Protein AF-A0A529R387-F1 (afdb_monomer_lite)

Foldseek 3Di:
DAVCLVVPDQEDEQEAFPPDPVSVVVQQEDDHDRHFYEHEDEQAAPPDDCVPGVSNVRRVPTNTPYYHYDDDQPQCCCCPVRVHGND

pLDDT: mean 95.77, std 2.16, range [86.44, 98.44]

Structure (mmCIF, N/CA/C/O backbone):
data_AF-A0A529R387-F1
#
_entry.id   AF-A0A529R387-F1
#
loop_
_atom_site.group_PDB
_atom_site.id
_atom_site.type_symbol
_atom_s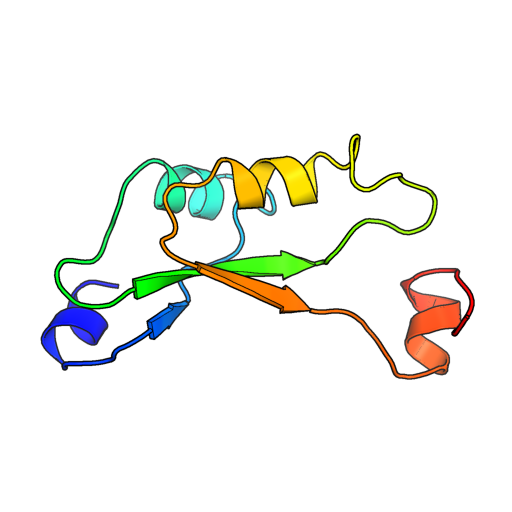ite.label_atom_id
_atom_site.label_alt_id
_atom_site.label_comp_id
_atom_site.label_asym_id
_atom_site.label_entity_id
_atom_site.label_seq_id
_atom_site.pdbx_PDB_ins_code
_atom_site.Cartn_x
_atom_site.Cartn_y
_atom_site.Cartn_z
_atom_site.occupancy
_atom_site.B_iso_or_equiv
_atom_site.auth_seq_id
_atom_site.auth_comp_id
_atom_site.auth_asym_id
_atom_site.auth_atom_id
_atom_site.pdbx_PDB_model_num
ATOM 1 N N . ALA A 1 1 ? -12.660 5.573 6.469 1.00 86.44 1 ALA A N 1
ATOM 2 C CA . ALA A 1 1 ? -12.278 4.630 7.543 1.00 86.44 1 ALA A CA 1
ATOM 3 C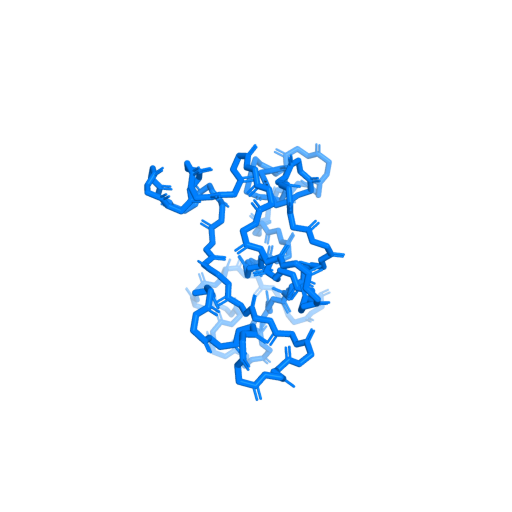 C . ALA A 1 1 ? -13.395 4.429 8.565 1.00 86.44 1 ALA A C 1
ATOM 5 O O . ALA A 1 1 ? -14.075 3.428 8.449 1.00 86.44 1 ALA A O 1
ATOM 6 N N . ARG A 1 2 ? -13.659 5.374 9.484 1.00 92.12 2 ARG A N 1
ATOM 7 C CA . ARG A 1 2 ? -14.594 5.173 10.617 1.00 92.12 2 ARG A CA 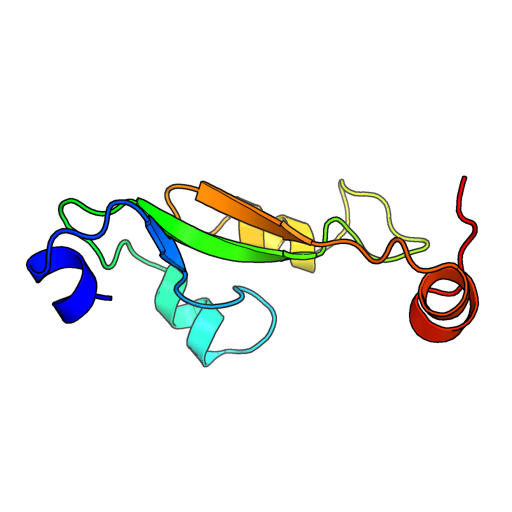1
ATOM 8 C C . ARG A 1 2 ? -15.987 4.624 10.269 1.00 92.12 2 ARG A C 1
ATOM 10 O O . ARG A 1 2 ? -16.462 3.742 10.962 1.00 92.12 2 ARG A O 1
ATOM 17 N N . LEU A 1 3 ? -16.625 5.100 9.196 1.00 96.06 3 LEU A N 1
ATOM 18 C CA . LEU A 1 3 ? -17.941 4.582 8.785 1.00 96.06 3 LEU A CA 1
ATOM 19 C C . LEU A 1 3 ? -17.893 3.113 8.329 1.00 96.06 3 LEU A C 1
ATOM 21 O O . LEU A 1 3 ? -18.794 2.354 8.653 1.00 96.06 3 LEU A O 1
ATOM 25 N N . LEU A 1 4 ? -16.843 2.713 7.604 1.00 96.44 4 LEU A N 1
ATOM 26 C CA . LEU A 1 4 ? -16.659 1.329 7.142 1.00 96.44 4 LEU A CA 1
ATOM 27 C C . LEU A 1 4 ? -16.302 0.391 8.301 1.00 96.44 4 LEU A C 1
ATOM 29 O O . LEU A 1 4 ? -16.755 -0.744 8.346 1.00 96.44 4 LEU A O 1
ATOM 33 N N . ASP A 1 5 ? -15.518 0.893 9.250 1.00 95.75 5 ASP A N 1
ATOM 34 C CA . ASP A 1 5 ? -15.175 0.194 10.488 1.00 95.75 5 ASP A CA 1
ATOM 35 C C . ASP A 1 5 ? -16.423 -0.044 11.354 1.00 95.75 5 ASP A C 1
ATOM 37 O O . ASP A 1 5 ? -16.710 -1.174 11.730 1.00 95.75 5 ASP A O 1
ATOM 41 N N . ALA A 1 6 ? -17.255 0.986 11.550 1.00 96.38 6 ALA A N 1
ATOM 42 C CA . ALA A 1 6 ? -18.533 0.861 12.254 1.00 96.38 6 ALA A CA 1
ATOM 43 C C . ALA A 1 6 ? -19.546 -0.046 11.532 1.00 96.38 6 ALA A C 1
ATOM 45 O O . ALA A 1 6 ? -20.403 -0.644 12.176 1.00 96.38 6 ALA A O 1
ATOM 46 N N . PHE A 1 7 ? -19.457 -0.154 10.202 1.00 97.56 7 PHE A N 1
ATOM 47 C CA . PHE A 1 7 ? -20.264 -1.090 9.418 1.00 97.56 7 PHE A CA 1
ATOM 48 C C . PHE A 1 7 ? -19.839 -2.556 9.623 1.00 97.56 7 PHE A C 1
ATOM 50 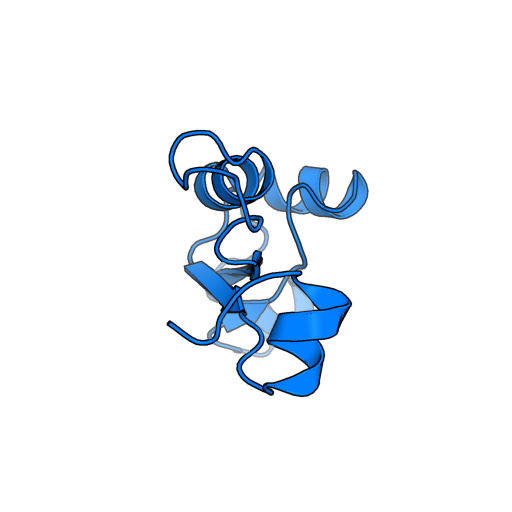O O . PHE A 1 7 ? -20.620 -3.457 9.330 1.00 97.56 7 PHE A O 1
ATOM 57 N N . GLY A 1 8 ? -18.634 -2.803 10.147 1.00 96.69 8 GLY A N 1
ATOM 58 C CA . GLY A 1 8 ? -18.119 -4.146 10.416 1.00 96.69 8 GLY A CA 1
ATOM 59 C C . GLY A 1 8 ? -17.268 -4.735 9.289 1.00 96.69 8 GLY A C 1
ATOM 60 O O . GLY A 1 8 ? -17.217 -5.951 9.146 1.00 96.69 8 GLY A O 1
ATOM 61 N N . ILE A 1 9 ? -16.614 -3.904 8.470 1.00 97.69 9 ILE A N 1
ATOM 62 C CA . ILE A 1 9 ? -15.649 -4.386 7.469 1.00 97.69 9 ILE A CA 1
ATOM 63 C C . ILE A 1 9 ? -14.341 -4.808 8.152 1.00 97.69 9 ILE A C 1
ATOM 65 O O . ILE A 1 9 ? -13.755 -4.024 8.889 1.00 97.69 9 ILE A O 1
ATOM 69 N N . ASP A 1 10 ? -13.822 -5.996 7.833 1.00 97.88 10 ASP A N 1
ATOM 70 C CA . ASP A 1 10 ? -12.584 -6.514 8.439 1.00 97.88 10 ASP A CA 1
ATOM 71 C C . ASP A 1 10 ? -11.314 -5.764 8.003 1.00 97.88 10 ASP A C 1
ATOM 73 O O . ASP A 1 10 ? -10.376 -5.598 8.785 1.00 97.88 10 ASP A O 1
ATOM 77 N N . TYR A 1 11 ? -11.266 -5.317 6.744 1.00 98.06 11 TYR A N 1
ATOM 78 C CA . TYR A 1 11 ? -10.113 -4.655 6.130 1.00 98.06 11 TYR A CA 1
ATOM 79 C C . TYR A 1 11 ? -10.548 -3.386 5.404 1.00 98.06 11 TYR A C 1
ATOM 81 O O . TYR A 1 11 ? -11.348 -3.432 4.471 1.00 98.06 11 TYR A O 1
ATOM 89 N N . VAL A 1 12 ? -9.983 -2.246 5.794 1.00 97.81 12 VAL A N 1
ATOM 90 C CA . VAL A 1 12 ? -10.280 -0.956 5.166 1.00 97.81 12 VAL A CA 1
ATOM 91 C C . VAL A 1 12 ? -9.016 -0.402 4.530 1.00 97.81 12 VAL A C 1
ATOM 93 O O . VAL A 1 12 ? -8.113 0.057 5.230 1.00 97.81 12 VAL A O 1
ATOM 96 N N . GLU A 1 13 ? -8.966 -0.412 3.200 1.00 97.56 13 GLU A N 1
ATOM 97 C CA . GLU A 1 13 ? -7.897 0.241 2.446 1.00 97.56 13 GLU A CA 1
ATOM 98 C C . GLU A 1 13 ? -8.046 1.764 2.517 1.00 97.56 13 GLU A C 1
ATOM 100 O O . GLU A 1 13 ? -9.090 2.329 2.190 1.00 97.56 13 GLU A O 1
ATOM 105 N N . GLY A 1 14 ? -7.011 2.422 3.043 1.00 95.62 14 GLY A N 1
ATOM 106 C CA . GLY A 1 14 ? -7.050 3.839 3.402 1.00 95.62 14 GLY A CA 1
ATOM 107 C C . GLY A 1 14 ? -6.329 4.778 2.438 1.00 95.62 14 GLY A C 1
ATOM 108 O O . GLY A 1 14 ? -6.430 5.987 2.627 1.00 95.62 14 GLY A O 1
ATOM 109 N N . GLY A 1 15 ? -5.590 4.248 1.459 1.00 96.69 15 GLY A N 1
ATOM 110 C CA . GLY A 1 15 ? -4.790 5.027 0.506 1.00 96.69 15 GLY A CA 1
ATOM 111 C C . GLY A 1 15 ? -3.331 4.574 0.420 1.00 96.69 15 GLY A C 1
ATOM 112 O O . GLY A 1 15 ? -2.976 3.505 0.923 1.00 96.69 15 GLY A O 1
ATOM 113 N N . TYR A 1 16 ? -2.492 5.403 -0.210 1.00 97.38 16 TYR A N 1
ATOM 114 C CA . TYR A 1 16 ? -1.092 5.087 -0.508 1.00 97.38 16 TYR A CA 1
ATOM 115 C C . TYR A 1 16 ? -0.122 6.056 0.210 1.00 97.38 16 TYR A C 1
ATOM 117 O O . TYR A 1 16 ? 0.229 7.114 -0.326 1.00 97.38 16 TYR A O 1
ATOM 125 N N . PRO A 1 17 ? 0.390 5.686 1.405 1.00 96.81 17 PRO A N 1
ATOM 126 C CA . PRO A 1 17 ? 1.460 6.415 2.091 1.00 96.81 17 PRO A CA 1
ATOM 127 C C . PRO A 1 17 ? 2.678 6.667 1.196 1.00 96.81 17 PRO A C 1
ATOM 129 O O . PRO A 1 17 ? 3.212 5.746 0.582 1.00 96.81 17 PRO A O 1
ATOM 132 N N . GLY A 1 18 ? 3.150 7.913 1.146 1.00 93.88 18 GLY A N 1
ATOM 133 C CA . GLY A 1 18 ? 4.288 8.313 0.315 1.00 93.88 18 GLY A CA 1
ATOM 134 C C . GLY A 1 18 ? 3.942 8.669 -1.135 1.00 93.88 18 GLY A C 1
ATOM 135 O O . GLY A 1 18 ? 4.787 9.252 -1.810 1.00 93.88 18 GLY A O 1
ATOM 136 N N . ALA A 1 19 ? 2.721 8.399 -1.615 1.00 93.44 19 ALA A N 1
ATOM 137 C CA . ALA A 1 19 ? 2.286 8.843 -2.944 1.00 93.44 19 ALA A CA 1
ATOM 138 C C . ALA A 1 19 ? 1.868 10.320 -2.960 1.00 93.44 19 ALA A C 1
ATOM 140 O O . ALA A 1 19 ? 2.118 11.032 -3.930 1.00 93.44 19 ALA A O 1
ATOM 141 N N . ASN A 1 20 ? 1.233 10.792 -1.883 1.00 95.12 20 ASN A N 1
ATOM 142 C CA . ASN A 1 20 ? 0.852 12.192 -1.713 1.00 95.12 20 ASN A CA 1
ATOM 143 C C . ASN A 1 20 ? 0.861 12.604 -0.220 1.00 95.12 20 ASN A C 1
ATOM 145 O O . ASN A 1 20 ? 0.836 11.737 0.665 1.00 95.12 20 ASN A O 1
ATOM 149 N N . PRO A 1 21 ? 0.910 13.916 0.092 1.00 96.25 21 PRO A N 1
ATOM 150 C CA . PRO A 1 21 ? 0.963 14.395 1.476 1.00 96.25 21 PRO A CA 1
ATOM 151 C C . PRO A 1 21 ? -0.266 14.026 2.315 1.00 96.25 21 PRO A C 1
ATOM 153 O O . PRO A 1 21 ? -0.125 13.732 3.502 1.00 96.25 21 PRO A O 1
ATOM 156 N N . THR A 1 22 ? -1.457 14.012 1.709 1.00 97.19 22 THR A N 1
ATOM 157 C CA . THR A 1 22 ? -2.722 13.711 2.395 1.00 97.19 22 THR A CA 1
ATOM 158 C C . THR A 1 22 ? -2.741 12.280 2.914 1.00 97.19 22 THR A C 1
ATOM 160 O O . THR A 1 22 ? -2.978 12.064 4.104 1.00 97.19 22 THR A O 1
ATOM 163 N N . ASP A 1 23 ? -2.413 11.312 2.062 1.00 96.81 23 ASP A N 1
ATOM 164 C CA . ASP A 1 23 ? -2.352 9.903 2.444 1.00 96.81 23 ASP A CA 1
ATOM 165 C C . ASP A 1 23 ? -1.235 9.683 3.463 1.00 96.81 23 ASP A C 1
ATOM 167 O O . ASP A 1 23 ? -1.430 9.036 4.488 1.00 96.81 23 ASP A O 1
ATOM 171 N N . THR A 1 24 ? -0.076 10.310 3.257 1.00 96.56 24 THR A N 1
ATOM 172 C CA . THR A 1 24 ? 1.035 10.213 4.213 1.00 96.56 24 THR A CA 1
ATOM 173 C C . THR A 1 24 ? 0.609 10.674 5.610 1.00 96.56 24 THR A C 1
ATOM 175 O O . THR A 1 24 ? 0.836 9.964 6.588 1.00 96.56 24 THR A O 1
ATOM 178 N N . ALA A 1 25 ? -0.083 11.813 5.718 1.00 96.81 25 ALA A N 1
ATOM 179 C CA . ALA A 1 25 ? -0.619 12.305 6.987 1.00 96.81 25 ALA A CA 1
ATOM 180 C C . ALA A 1 25 ? -1.754 11.420 7.541 1.00 96.81 25 ALA A C 1
ATOM 182 O O . ALA A 1 25 ? -1.907 11.260 8.760 1.00 96.81 25 ALA A O 1
ATOM 183 N N . PHE A 1 26 ? -2.562 10.814 6.668 1.00 97.12 26 PHE A N 1
ATOM 184 C CA . PHE A 1 26 ? -3.627 9.900 7.071 1.00 97.12 26 PHE A CA 1
ATOM 185 C C . PHE A 1 26 ? -3.067 8.708 7.858 1.00 97.12 26 PHE A C 1
ATOM 187 O O . PHE A 1 26 ? -3.577 8.409 8.943 1.00 97.12 26 PHE A O 1
ATOM 194 N N . PHE A 1 27 ? -1.964 8.129 7.380 1.00 97.62 27 PHE A N 1
ATOM 195 C CA . PHE A 1 27 ? -1.316 6.947 7.951 1.00 97.62 27 PHE A CA 1
ATOM 196 C C . PHE A 1 27 ? -0.273 7.227 9.049 1.00 97.62 27 PHE A C 1
ATOM 198 O O . PHE A 1 27 ? 0.377 6.299 9.527 1.00 97.62 27 PHE A O 1
ATOM 205 N N . GLN A 1 28 ? -0.134 8.468 9.529 1.00 97.00 28 GLN A N 1
ATOM 206 C CA . GLN A 1 28 ? 0.701 8.772 10.707 1.00 97.00 28 GLN A CA 1
ATOM 207 C C . GLN A 1 28 ? 0.126 8.230 12.026 1.00 97.00 28 GLN A C 1
ATOM 209 O O . GLN A 1 28 ? 0.821 8.189 13.040 1.00 97.00 28 GLN A O 1
ATOM 214 N N . LYS A 1 29 ? -1.146 7.820 12.037 1.00 96.06 29 LYS A N 1
ATOM 215 C CA . LYS A 1 29 ? -1.817 7.212 13.191 1.00 96.06 29 LYS A CA 1
ATOM 216 C C . LYS A 1 29 ? -2.882 6.224 12.737 1.00 96.06 29 LYS A C 1
ATOM 218 O O . LYS A 1 29 ? -3.429 6.377 11.647 1.00 96.06 29 LYS A O 1
ATOM 223 N N . LYS A 1 30 ? -3.214 5.263 13.599 1.00 93.25 30 LYS A N 1
ATOM 224 C CA . LYS A 1 30 ? -4.319 4.327 13.366 1.00 93.25 30 LYS A CA 1
ATOM 225 C C . LYS A 1 30 ? -5.649 5.088 13.251 1.00 93.25 30 LYS A C 1
ATOM 227 O O . LYS A 1 30 ? -5.853 6.100 13.929 1.00 93.25 30 LYS A O 1
ATOM 232 N N . ARG A 1 31 ? -6.528 4.645 12.345 1.00 93.69 31 ARG A N 1
ATOM 233 C CA . ARG A 1 31 ? -7.799 5.323 11.992 1.00 93.69 31 ARG A CA 1
ATOM 234 C C . ARG A 1 31 ? -9.041 4.441 12.140 1.00 93.69 31 ARG A C 1
ATOM 236 O O . ARG A 1 31 ? -10.141 4.923 11.862 1.00 93.69 31 ARG A O 1
ATOM 243 N N . THR A 1 32 ? -8.839 3.194 12.535 1.00 96.06 32 THR A N 1
ATOM 244 C CA . THR A 1 32 ? -9.851 2.162 12.757 1.00 96.06 32 THR A CA 1
ATOM 245 C C . THR A 1 32 ? -9.672 1.588 14.160 1.00 96.06 32 THR A C 1
ATOM 247 O O . THR A 1 32 ? -8.564 1.591 14.703 1.00 96.06 32 THR A O 1
ATOM 250 N N . GLU A 1 33 ? -10.765 1.135 14.752 1.00 95.00 33 GLU A N 1
ATOM 251 C CA . GLU A 1 33 ? -10.816 0.487 16.056 1.00 95.00 33 GLU A CA 1
ATOM 252 C C . GLU A 1 33 ? -10.797 -1.033 15.890 1.00 95.00 33 GLU A C 1
ATOM 254 O O . GLU A 1 33 ? -9.913 -1.686 16.448 1.00 95.00 33 GLU A O 1
ATOM 259 N N . SER A 1 34 ? -11.711 -1.579 15.075 1.00 96.12 34 SER A N 1
ATOM 260 C CA . SER A 1 34 ? -11.867 -3.028 14.879 1.00 96.12 34 SER A CA 1
ATOM 261 C C . SER A 1 34 ? -11.250 -3.501 13.565 1.00 96.12 34 SER A C 1
ATOM 263 O O . SER A 1 34 ? -10.475 -4.457 13.547 1.00 96.12 34 SER A O 1
ATOM 265 N N . ALA A 1 35 ? -11.546 -2.803 12.469 1.00 98.00 35 ALA A N 1
ATOM 266 C CA . ALA A 1 35 ? -11.015 -3.116 11.152 1.00 98.00 35 ALA A CA 1
ATOM 267 C C . ALA A 1 35 ? -9.488 -2.972 11.107 1.00 98.00 35 ALA A C 1
ATOM 269 O O . ALA A 1 35 ? -8.909 -2.046 11.688 1.00 98.00 35 ALA A O 1
ATOM 270 N N . LYS A 1 36 ? -8.825 -3.820 10.322 1.00 98.06 36 LYS A N 1
ATOM 271 C CA . LYS A 1 36 ? -7.424 -3.614 9.951 1.00 98.06 36 LYS A CA 1
ATOM 272 C C . LYS A 1 36 ? -7.337 -2.473 8.948 1.00 98.06 36 LYS A C 1
ATOM 274 O O . LYS A 1 36 ? -7.924 -2.536 7.865 1.00 98.06 36 LYS A O 1
ATOM 279 N N . LEU A 1 37 ? -6.589 -1.431 9.294 1.00 98.19 37 LEU A N 1
ATOM 280 C CA . LEU A 1 37 ? -6.279 -0.361 8.357 1.00 98.19 37 LEU A CA 1
ATOM 281 C C . LEU A 1 37 ? -5.217 -0.856 7.372 1.00 98.19 37 LEU A C 1
ATOM 283 O O . LEU A 1 37 ? -4.125 -1.244 7.787 1.00 98.19 37 LEU A O 1
ATOM 287 N N . VAL A 1 38 ? -5.518 -0.808 6.076 1.00 98.44 38 VAL A N 1
ATOM 288 C CA . VAL A 1 38 ? -4.633 -1.312 5.019 1.00 98.44 38 VAL A CA 1
ATOM 289 C C . VAL A 1 38 ? -4.027 -0.155 4.235 1.00 98.44 38 VAL A C 1
ATOM 291 O O . VAL A 1 38 ? -4.754 0.714 3.749 1.00 98.44 38 VAL A O 1
ATOM 294 N N . ALA A 1 39 ? -2.701 -0.139 4.113 1.00 98.38 39 ALA A N 1
ATOM 295 C CA . ALA A 1 39 ? -2.001 0.717 3.159 1.00 98.38 39 ALA A CA 1
ATOM 296 C C . ALA A 1 39 ? -1.910 0.017 1.798 1.00 98.38 39 ALA A C 1
ATOM 298 O O . ALA A 1 39 ? -1.629 -1.176 1.732 1.00 98.38 39 ALA A O 1
ATOM 299 N N . PHE A 1 40 ? -2.110 0.759 0.718 1.00 97.81 40 PHE A N 1
ATOM 300 C CA . PHE A 1 40 ? -1.944 0.280 -0.651 1.00 97.81 40 PHE A CA 1
ATOM 301 C C . PHE A 1 40 ? -0.613 0.757 -1.220 1.00 97.81 40 PHE A C 1
ATOM 303 O O . PHE A 1 40 ? -0.231 1.900 -0.981 1.00 97.81 40 PHE A O 1
ATOM 310 N N . GLY A 1 41 ? 0.072 -0.060 -2.019 1.00 97.12 41 GLY A N 1
ATOM 311 C CA . GLY A 1 41 ? 1.219 0.434 -2.776 1.00 97.12 41 GLY A CA 1
ATOM 312 C C . GLY A 1 41 ? 1.891 -0.589 -3.683 1.00 97.12 41 GLY A C 1
ATOM 313 O O . GLY A 1 41 ? 1.497 -1.748 -3.760 1.00 97.12 41 GLY A O 1
ATOM 314 N N . MET A 1 42 ? 2.920 -0.150 -4.408 1.00 95.50 42 MET A N 1
ATOM 315 C CA . MET A 1 42 ? 3.717 -1.032 -5.271 1.00 95.50 42 MET A CA 1
ATOM 316 C C . MET A 1 42 ? 4.852 -1.717 -4.504 1.00 95.50 42 MET A C 1
ATOM 318 O O . MET A 1 42 ? 5.327 -1.201 -3.496 1.00 95.50 42 MET A O 1
ATOM 322 N N . THR A 1 43 ? 5.309 -2.865 -5.010 1.00 92.75 43 THR A N 1
ATOM 323 C CA . THR A 1 43 ? 6.373 -3.677 -4.391 1.00 92.75 43 THR A CA 1
ATOM 324 C C . THR A 1 43 ? 7.704 -2.929 -4.269 1.00 92.75 43 THR A C 1
ATOM 326 O O . THR A 1 43 ? 8.218 -2.755 -3.171 1.00 92.75 43 THR A O 1
ATOM 329 N N . LYS A 1 44 ? 8.273 -2.485 -5.392 1.00 93.31 44 LYS A N 1
ATOM 330 C CA . LYS A 1 44 ? 9.455 -1.612 -5.484 1.00 93.31 44 LYS A CA 1
ATOM 331 C C . LYS A 1 44 ? 9.549 -1.023 -6.888 1.00 93.31 44 LYS A C 1
ATOM 333 O O . LYS A 1 44 ? 8.987 -1.576 -7.834 1.00 93.31 44 LYS A O 1
ATOM 338 N N . ARG A 1 45 ? 10.310 0.053 -7.064 1.00 92.12 45 ARG A N 1
ATOM 339 C CA . ARG A 1 45 ? 10.635 0.584 -8.391 1.00 92.12 45 ARG A CA 1
ATOM 340 C C . ARG A 1 45 ? 11.562 -0.374 -9.144 1.00 92.12 45 ARG A C 1
ATOM 342 O O . ARG A 1 45 ? 12.433 -1.040 -8.567 1.00 92.12 45 ARG A O 1
ATOM 349 N N . ALA A 1 46 ? 11.373 -0.454 -10.458 1.00 92.06 46 ALA A N 1
ATOM 350 C CA . ALA A 1 46 ? 12.326 -1.119 -11.338 1.00 92.06 46 ALA A CA 1
ATOM 351 C C . ALA A 1 46 ? 13.693 -0.418 -11.229 1.00 92.06 46 ALA A C 1
ATOM 353 O O . ALA A 1 46 ? 13.757 0.799 -11.073 1.00 92.06 46 ALA A O 1
ATOM 354 N N . GLY A 1 47 ? 14.783 -1.190 -11.224 1.00 90.94 47 GLY A N 1
ATOM 355 C CA . GLY A 1 47 ? 16.145 -0.659 -11.053 1.00 90.94 47 GLY A CA 1
ATOM 356 C C . GLY A 1 47 ? 16.528 -0.210 -9.632 1.00 90.94 47 GLY A C 1
ATOM 357 O O . GLY A 1 47 ? 17.680 0.145 -9.408 1.00 90.94 47 GLY A O 1
ATOM 358 N N . VAL A 1 48 ? 15.611 -0.258 -8.660 1.00 94.69 48 VAL A N 1
ATOM 359 C CA . VAL A 1 48 ? 15.856 0.124 -7.255 1.00 94.69 48 VAL A CA 1
ATOM 360 C C . VAL A 1 48 ? 15.813 -1.126 -6.368 1.00 94.69 48 VAL A C 1
ATOM 362 O O . VAL A 1 48 ? 15.031 -2.046 -6.642 1.00 94.69 48 VAL A O 1
ATOM 365 N N . SER A 1 49 ? 16.662 -1.220 -5.338 1.00 94.75 49 SER A N 1
ATOM 366 C CA . SER A 1 49 ? 16.620 -2.348 -4.399 1.00 94.75 49 SER A CA 1
ATOM 367 C C . SER A 1 49 ? 15.495 -2.139 -3.388 1.00 94.75 49 SER A C 1
ATOM 369 O O . SER A 1 49 ? 15.171 -1.017 -3.017 1.00 94.75 49 SER A O 1
ATOM 371 N N . ALA A 1 50 ? 14.886 -3.220 -2.899 1.00 94.56 50 ALA A N 1
ATOM 372 C CA . ALA A 1 50 ? 13.825 -3.094 -1.893 1.00 94.56 50 ALA A CA 1
ATOM 373 C C . ALA A 1 50 ? 14.312 -2.329 -0.643 1.00 94.56 50 ALA A C 1
ATOM 375 O O . ALA A 1 50 ? 13.591 -1.509 -0.088 1.00 94.56 50 ALA A O 1
ATOM 376 N N . SER A 1 51 ? 15.572 -2.537 -0.248 1.00 95.19 51 SER A N 1
ATOM 377 C CA . SER A 1 51 ? 16.194 -1.881 0.907 1.00 95.19 51 SER A CA 1
ATOM 378 C C . SER A 1 51 ? 16.373 -0.366 0.775 1.00 95.19 51 SER A C 1
ATOM 380 O O . SER A 1 51 ? 16.508 0.299 1.798 1.00 95.19 51 SER A O 1
ATOM 382 N N . ASN A 1 52 ? 16.403 0.183 -0.444 1.00 95.06 52 ASN A N 1
ATOM 383 C CA . ASN A 1 52 ? 16.606 1.613 -0.678 1.00 95.06 52 ASN A CA 1
ATOM 384 C C . ASN A 1 52 ? 15.439 2.282 -1.417 1.00 95.06 52 ASN A C 1
ATOM 386 O O . ASN A 1 52 ? 15.553 3.449 -1.790 1.00 95.06 52 ASN A O 1
ATOM 390 N N . ASP A 1 53 ? 14.314 1.585 -1.603 1.00 96.75 53 ASP A N 1
ATOM 391 C CA . ASP A 1 53 ? 13.132 2.173 -2.222 1.00 96.75 53 ASP A CA 1
ATOM 392 C C . ASP A 1 53 ? 12.357 3.036 -1.204 1.00 96.75 53 ASP A C 1
ATOM 394 O O . ASP A 1 53 ? 11.771 2.500 -0.257 1.00 96.75 53 ASP A O 1
ATOM 398 N N . PRO A 1 54 ? 12.281 4.369 -1.391 1.00 94.31 54 PRO A N 1
ATOM 399 C CA . PRO A 1 54 ? 11.605 5.247 -0.438 1.00 94.31 54 PRO A CA 1
ATOM 400 C C . PRO A 1 54 ? 10.083 5.048 -0.397 1.00 94.31 54 PRO A C 1
ATOM 402 O O . PRO A 1 54 ? 9.455 5.336 0.618 1.00 94.31 54 PRO A O 1
ATOM 405 N N . GLY A 1 55 ? 9.478 4.553 -1.481 1.00 94.44 55 GLY A N 1
ATOM 406 C CA . GLY A 1 55 ? 8.047 4.254 -1.532 1.00 94.44 55 GLY A CA 1
ATOM 407 C C . GLY A 1 55 ? 7.716 3.002 -0.726 1.00 94.44 55 GLY A C 1
ATOM 408 O O . GLY A 1 55 ? 6.766 3.009 0.053 1.00 94.44 55 GLY A O 1
ATOM 409 N N . LEU A 1 56 ? 8.544 1.960 -0.846 1.00 96.44 56 LEU A N 1
ATOM 410 C CA . LEU A 1 56 ? 8.423 0.770 -0.005 1.00 96.44 56 LEU A CA 1
ATOM 411 C C . LEU A 1 56 ? 8.676 1.107 1.472 1.00 96.44 56 LEU A C 1
ATOM 413 O O . LEU A 1 56 ? 7.908 0.692 2.339 1.00 96.44 56 LEU A O 1
ATOM 417 N N . ALA A 1 57 ? 9.707 1.907 1.760 1.00 96.38 57 ALA A N 1
ATOM 418 C CA . ALA A 1 57 ? 10.001 2.354 3.119 1.00 96.38 57 ALA A CA 1
ATOM 419 C C . ALA A 1 57 ? 8.822 3.120 3.745 1.00 96.38 57 ALA A C 1
ATOM 421 O O . ALA A 1 57 ? 8.470 2.855 4.894 1.00 96.38 57 ALA A O 1
ATOM 422 N N . ALA A 1 58 ? 8.169 4.010 2.988 1.00 96.69 58 ALA A N 1
ATOM 423 C CA . ALA A 1 58 ? 7.001 4.757 3.458 1.00 96.69 58 ALA A CA 1
ATOM 424 C C . ALA A 1 58 ? 5.824 3.844 3.840 1.00 96.69 58 ALA A C 1
ATOM 426 O O . ALA A 1 58 ? 5.156 4.098 4.842 1.00 96.69 58 ALA A O 1
ATOM 427 N N . LEU A 1 59 ? 5.591 2.764 3.085 1.00 97.44 59 LEU A N 1
ATOM 428 C CA . LEU A 1 59 ? 4.556 1.774 3.398 1.00 97.44 59 LEU A CA 1
ATOM 429 C C . LEU A 1 59 ? 4.871 1.028 4.697 1.00 97.44 59 LEU A C 1
ATOM 431 O O . LEU A 1 59 ? 4.027 0.968 5.591 1.00 97.44 59 LEU A O 1
ATOM 435 N N . VAL A 1 60 ? 6.100 0.520 4.824 1.00 96.00 60 VAL A N 1
ATOM 436 C CA . VAL A 1 60 ? 6.559 -0.238 6.002 1.00 96.00 60 VAL A CA 1
ATOM 437 C C . VAL A 1 60 ? 6.554 0.618 7.272 1.00 96.00 60 VAL A C 1
ATOM 439 O O . VAL A 1 60 ? 6.264 0.116 8.354 1.00 96.00 60 VAL A O 1
ATOM 442 N N . GLN A 1 61 ? 6.855 1.912 7.159 1.00 96.38 61 GLN A N 1
ATOM 443 C CA . GLN A 1 61 ? 6.880 2.844 8.294 1.00 96.38 61 GLN A CA 1
ATOM 444 C C . GLN A 1 61 ? 5.495 3.391 8.674 1.00 96.38 61 GLN A C 1
ATOM 446 O O . GLN A 1 61 ? 5.351 4.055 9.705 1.00 96.38 61 GLN A O 1
ATOM 451 N N . SER A 1 62 ? 4.476 3.146 7.850 1.00 97.62 62 SER A N 1
ATOM 452 C CA . SER A 1 62 ? 3.124 3.648 8.072 1.00 97.62 62 SER A CA 1
ATOM 453 C C . SER A 1 62 ? 2.445 2.970 9.274 1.00 97.62 62 SER A C 1
ATOM 455 O O . SER A 1 62 ? 2.812 1.873 9.688 1.00 97.62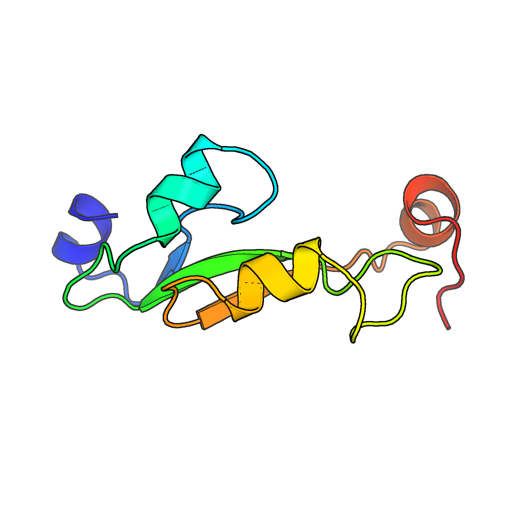 62 SER A O 1
ATOM 457 N N . LYS A 1 63 ? 1.425 3.610 9.864 1.00 97.69 63 LYS A N 1
ATOM 458 C CA . LYS A 1 63 ? 0.632 3.029 10.969 1.00 97.69 63 LYS A CA 1
ATOM 459 C C . LYS A 1 63 ? -0.511 2.122 10.488 1.00 97.69 63 LYS A C 1
ATOM 461 O O . LYS A 1 63 ? -1.540 2.042 11.158 1.00 97.69 63 LYS A O 1
ATOM 466 N N . SER A 1 64 ? -0.366 1.485 9.326 1.00 97.75 64 SER A N 1
ATOM 467 C CA . SER A 1 64 ? -1.293 0.451 8.853 1.00 97.75 64 SER A CA 1
ATOM 468 C C . SER A 1 64 ? -1.097 -0.865 9.608 1.00 97.75 64 SER A C 1
ATOM 470 O O . SER A 1 64 ? 0.024 -1.198 9.985 1.00 97.75 64 SER A O 1
ATOM 472 N N . ASP A 1 65 ? -2.161 -1.651 9.754 1.00 97.88 65 ASP A N 1
ATOM 473 C CA . ASP A 1 65 ? -2.096 -3.014 10.295 1.00 97.88 65 ASP A CA 1
ATOM 474 C C . ASP A 1 65 ? -1.700 -4.048 9.216 1.00 97.88 65 ASP A C 1
ATOM 476 O O . ASP A 1 65 ? -1.222 -5.134 9.540 1.00 97.88 65 ASP A O 1
ATOM 480 N N . ALA A 1 66 ? -1.911 -3.732 7.932 1.00 97.62 66 ALA A N 1
ATOM 481 C CA . ALA A 1 66 ? -1.530 -4.565 6.789 1.00 97.62 66 ALA A CA 1
ATOM 482 C C . ALA A 1 66 ? -1.184 -3.714 5.554 1.00 97.62 66 ALA A C 1
ATOM 484 O O . ALA A 1 66 ? -1.588 -2.555 5.458 1.00 97.62 66 ALA A O 1
ATOM 485 N N . ILE A 1 67 ? -0.469 -4.304 4.590 1.00 98.25 67 ILE A N 1
ATOM 486 C CA . ILE A 1 67 ? -0.118 -3.656 3.318 1.00 98.25 67 ILE A CA 1
ATOM 487 C C . ILE A 1 67 ? -0.619 -4.519 2.154 1.00 98.25 67 ILE A C 1
ATOM 489 O O . ILE A 1 67 ? -0.298 -5.705 2.074 1.00 98.25 67 ILE A O 1
ATOM 493 N N . CYS A 1 68 ? -1.392 -3.917 1.252 1.00 98.00 68 CYS A N 1
ATOM 494 C CA . CYS A 1 68 ? -1.804 -4.489 -0.024 1.00 98.00 68 CYS A CA 1
ATOM 495 C C . CYS A 1 68 ? -0.792 -4.078 -1.099 1.00 98.00 68 CYS A C 1
ATOM 497 O O . CYS A 1 68 ? -0.757 -2.922 -1.529 1.00 98.00 68 CYS A O 1
ATOM 499 N N . PHE A 1 69 ? 0.057 -5.021 -1.510 1.00 97.06 69 PHE A N 1
ATOM 500 C CA . PHE A 1 69 ? 1.018 -4.790 -2.581 1.00 97.06 69 PHE A CA 1
ATOM 501 C C . PHE A 1 69 ? 0.441 -5.135 -3.947 1.00 97.06 69 PHE A C 1
ATOM 503 O O . PHE A 1 69 ? -0.152 -6.197 -4.133 1.00 97.06 69 PHE A O 1
ATOM 510 N N . VAL A 1 70 ? 0.722 -4.279 -4.927 1.00 95.50 70 VAL A N 1
ATOM 511 C CA . VAL A 1 70 ? 0.435 -4.543 -6.337 1.00 95.50 70 VAL A CA 1
ATOM 512 C C . VAL A 1 70 ? 1.695 -4.537 -7.191 1.00 95.50 70 VAL A C 1
ATOM 514 O O . VAL A 1 70 ? 2.645 -3.785 -6.963 1.00 95.50 70 VAL A O 1
ATOM 517 N N . ALA A 1 71 ? 1.672 -5.365 -8.227 1.00 93.94 71 ALA A N 1
ATOM 518 C CA . ALA A 1 71 ? 2.646 -5.374 -9.306 1.00 93.94 71 ALA A CA 1
ATOM 519 C C . ALA A 1 71 ? 1.910 -5.547 -10.638 1.00 93.94 71 ALA A C 1
ATOM 521 O O . ALA A 1 71 ? 0.756 -5.979 -10.676 1.00 93.94 71 ALA A O 1
ATOM 522 N N . LYS A 1 72 ? 2.566 -5.186 -11.741 1.00 95.06 72 LYS A N 1
ATOM 523 C CA . LYS A 1 72 ? 2.015 -5.405 -13.080 1.00 95.06 72 LYS A CA 1
ATOM 524 C C . LYS A 1 72 ? 2.555 -6.731 -13.605 1.00 95.06 72 LYS A C 1
ATOM 526 O O . LYS A 1 72 ? 3.761 -6.924 -13.601 1.00 95.06 72 LYS A O 1
ATOM 531 N N . SER A 1 73 ? 1.662 -7.608 -14.050 1.00 94.69 73 SER A N 1
ATOM 532 C CA . SER A 1 73 ? 1.997 -8.909 -14.651 1.00 94.69 73 SER A CA 1
ATOM 533 C C . SER A 1 73 ? 1.667 -8.986 -16.142 1.00 94.69 73 SER A C 1
ATOM 535 O O . SER A 1 73 ? 2.024 -9.950 -16.809 1.00 94.69 73 SER A O 1
ATOM 537 N N . TRP A 1 74 ? 0.976 -7.979 -16.681 1.00 97.19 74 TRP A N 1
ATOM 538 C CA . TRP A 1 74 ? 0.715 -7.904 -18.112 1.00 97.19 74 TRP A CA 1
ATOM 539 C C . TRP A 1 74 ? 1.998 -7.492 -18.842 1.00 97.19 74 TRP A C 1
ATOM 541 O O . TRP A 1 74 ? 2.511 -6.398 -18.606 1.00 97.19 74 TRP A O 1
ATOM 551 N N . ASP A 1 75 ? 2.494 -8.351 -19.730 1.00 96.81 75 ASP A N 1
ATOM 552 C CA . ASP A 1 75 ? 3.741 -8.195 -20.492 1.00 96.81 75 ASP A CA 1
ATOM 553 C C . ASP A 1 75 ? 3.914 -6.812 -21.149 1.00 96.81 75 ASP A C 1
ATOM 555 O O . ASP A 1 75 ? 4.990 -6.209 -21.081 1.00 96.81 75 AS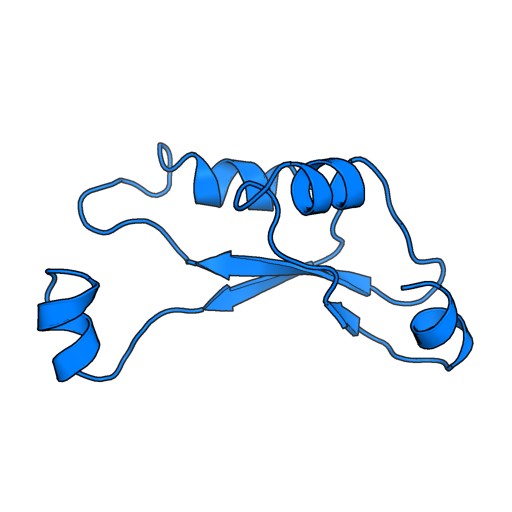P A O 1
ATOM 559 N N . TYR A 1 76 ? 2.846 -6.254 -21.725 1.00 97.88 76 TYR A N 1
ATOM 560 C CA . TYR A 1 76 ? 2.861 -4.911 -22.296 1.00 97.88 76 TYR A CA 1
ATOM 561 C C . TYR A 1 76 ? 3.181 -3.853 -21.236 1.00 97.88 76 TYR A C 1
ATOM 563 O O . TYR A 1 76 ? 4.046 -3.002 -21.437 1.00 97.88 76 TYR A O 1
ATOM 571 N N . HIS A 1 77 ? 2.536 -3.927 -20.073 1.00 97.38 77 HIS A N 1
ATOM 572 C CA . HIS A 1 77 ? 2.806 -3.014 -18.971 1.00 97.38 77 HIS A CA 1
ATOM 573 C C . HIS A 1 77 ? 4.182 -3.229 -18.341 1.00 97.38 77 HIS A C 1
ATOM 575 O O . HIS A 1 77 ? 4.815 -2.254 -17.938 1.00 97.38 77 HIS A O 1
ATOM 581 N N . VAL A 1 78 ? 4.647 -4.473 -18.251 1.00 95.69 78 VAL A N 1
ATOM 582 C CA . VAL A 1 78 ? 5.975 -4.789 -17.720 1.00 95.69 78 VAL A CA 1
ATOM 583 C C . VAL A 1 78 ? 7.057 -4.148 -18.595 1.00 95.69 78 VAL A C 1
ATOM 585 O O . VAL A 1 78 ? 7.882 -3.387 -18.088 1.00 95.69 78 VAL A O 1
ATOM 588 N N . ARG A 1 79 ? 6.984 -4.310 -19.922 1.00 96.00 79 ARG A N 1
ATOM 589 C CA . ARG A 1 79 ? 7.944 -3.664 -20.834 1.00 96.00 79 ARG A CA 1
ATOM 590 C C . ARG A 1 79 ? 7.789 -2.149 -20.913 1.00 96.00 79 ARG A C 1
ATOM 592 O O . ARG A 1 79 ? 8.785 -1.440 -20.861 1.00 96.00 79 ARG A O 1
ATOM 599 N N . VAL A 1 80 ? 6.567 -1.648 -21.101 1.00 96.56 80 VAL A N 1
ATOM 600 C CA . VAL A 1 80 ? 6.352 -0.239 -21.479 1.00 96.56 80 VAL A CA 1
ATOM 601 C C . VAL A 1 80 ? 6.233 0.673 -20.263 1.00 96.56 80 VAL A C 1
ATOM 603 O O . VAL A 1 80 ? 6.776 1.771 -20.274 1.00 96.56 80 VAL A O 1
ATOM 606 N N . ALA A 1 81 ? 5.530 0.240 -19.213 1.00 94.38 81 ALA A N 1
ATOM 607 C CA . ALA A 1 81 ? 5.297 1.075 -18.035 1.00 94.38 81 ALA A CA 1
ATOM 608 C C . ALA A 1 81 ? 6.364 0.880 -16.951 1.00 94.38 81 ALA A C 1
ATOM 610 O O . ALA A 1 81 ? 6.734 1.849 -16.295 1.00 94.38 81 ALA A O 1
ATOM 611 N N . LEU A 1 82 ? 6.835 -0.355 -16.735 1.00 93.81 82 LEU A N 1
ATOM 612 C CA . LEU A 1 82 ? 7.873 -0.629 -15.733 1.00 93.81 82 LEU A CA 1
ATOM 613 C C . LEU A 1 82 ? 9.291 -0.567 -16.310 1.00 93.81 82 LEU A C 1
ATOM 615 O O . LEU A 1 82 ? 10.225 -0.298 -15.559 1.00 93.81 82 LEU A O 1
ATOM 619 N N . GLY A 1 83 ? 9.456 -0.797 -17.617 1.00 94.50 83 GLY A N 1
ATOM 620 C CA . GLY A 1 83 ? 10.774 -0.830 -18.251 1.00 94.50 83 GLY A CA 1
ATOM 621 C C . GLY A 1 83 ? 11.621 -2.025 -17.807 1.00 94.50 83 GLY A C 1
ATOM 622 O O . GLY A 1 83 ? 12.839 -1.894 -17.708 1.00 94.50 83 GLY A O 1
ATOM 623 N N . CYS A 1 84 ? 10.997 -3.165 -17.490 1.00 94.06 84 CYS A N 1
ATOM 624 C CA . CYS A 1 84 ? 11.687 -4.376 -17.038 1.00 94.06 84 CYS A CA 1
ATOM 625 C C . CYS A 1 84 ? 11.218 -5.641 -17.781 1.00 94.06 84 CYS A C 1
ATOM 627 O O . CYS A 1 84 ? 10.450 -5.568 -18.743 1.00 94.06 84 CYS A O 1
ATOM 629 N N . THR A 1 85 ? 11.737 -6.791 -17.350 1.00 92.94 85 THR A N 1
ATOM 630 C CA . THR A 1 85 ? 11.416 -8.138 -17.839 1.00 92.94 85 THR A CA 1
ATOM 631 C C . THR A 1 85 ? 10.327 -8.796 -16.991 1.00 92.94 85 THR A C 1
ATOM 633 O O . THR A 1 85 ? 9.984 -8.290 -15.921 1.00 92.94 85 THR A O 1
ATOM 636 N N . ASN A 1 86 ? 9.744 -9.886 -17.502 1.00 91.25 86 ASN A N 1
ATOM 637 C CA . ASN A 1 86 ? 8.771 -10.688 -16.748 1.00 91.25 86 ASN A CA 1
ATOM 638 C C . ASN A 1 86 ? 9.473 -11.594 -15.720 1.00 91.25 86 ASN A C 1
ATOM 640 O O . ASN A 1 86 ? 8.857 -11.988 -14.731 1.00 91.25 86 ASN A O 1
ATOM 644 N N . GLU A 1 87 ? 10.739 -11.913 -15.984 1.00 89.50 87 GLU A N 1
ATOM 645 C CA . GLU A 1 87 ? 11.724 -12.530 -15.092 1.00 89.50 87 GLU A CA 1
ATOM 646 C C . GLU A 1 87 ? 12.302 -11.509 -14.105 1.00 89.50 87 GLU A C 1
ATOM 648 O O . GLU A 1 87 ? 12.445 -11.866 -12.914 1.00 89.50 87 GLU A O 1
#

Secondary structure (DSSP, 8-state):
-HHHHHHT-SEEE---BTTBHHHHHHTTS---SSSEEEEEEES--TTS-GGG-HHHHHHHHSS-SEEEEE---SHHHIIIII-S---

Radius of gyration: 14.8 Å; chains: 1; bounding box: 37×27×38 Å

Sequence (87 aa):
ARLLDAFGIDYVEGGYPGANPTDTAFFQKKRTESAKLVAFGMTKRAGVSASNDPGLAALVQSKSDAICFVAKSWDYHVRVALGCTNE